Protein AF-A0A248KI77-F1 (afdb_monomer)

pLDDT: mean 88.89, std 9.59, range [45.53, 98.0]

Sequence (169 aa):
MNTADRSLSGLDIALRRRFHFIEMQPDCSLLADIEIEDNGTCVNIGDLLNIINQRIEVLLDRDHCIGHAILLPLKDDPSVSLLAHIFSSQIIPLLQEYFFEDWERISLVLNDDNRRDARWRFIRQPGEETSLTALFGAQRAATLQDRRWVLNPQAFHHLESYLYISGAV

Secondary structure (DSSP, 8-state):
--SS-GGGHHHHHHHHTTS--------GGGGTT-EEEETTEEEEHHHHHHHHHHHHHHHS-GGGPPPGGGTGGGGT---HHHHHHHIIIIIHHHHHHHTTT-HHHHHHHTT-TT-S-GGG-SEE---GGG-HHHHH-HHHHTT------EE-HHHHT-THHHHHHHT--

Solvent-accessible surface area (backbone atoms only — not comparable to full-atom values): 10011 Å² total; per-residue (Å²): 130,73,71,62,57,65,90,50,58,78,63,44,62,66,46,63,76,77,52,88,85,80,86,82,74,64,55,40,71,85,32,57,88,35,61,35,74,57,97,93,45,73,40,50,49,14,57,38,52,46,46,37,29,55,40,38,33,73,77,72,35,74,57,67,44,71,54,46,75,77,56,50,65,37,76,82,47,57,41,58,68,53,53,27,47,44,40,67,72,45,52,50,55,49,47,34,62,77,48,71,64,40,58,69,62,49,29,59,44,48,39,36,79,82,45,86,62,71,81,42,23,52,62,41,63,75,54,79,94,68,34,51,41,81,76,61,35,64,82,52,26,76,78,56,81,88,82,60,75,40,78,35,77,67,16,46,70,36,70,67,38,54,37,51,43,56,60,83,121

InterPro domains:
  IPR052934 Methylated DNA Recognition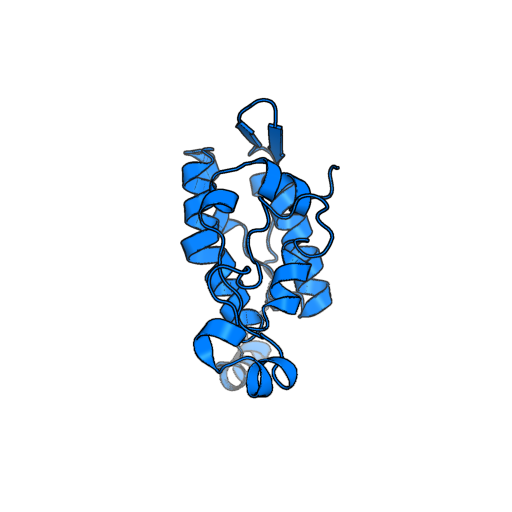 and Restriction Enzymes [PTHR37291] (1-139)
  IPR060524 McrB, alpha-helical lid domain [PF28529] (45-106)

Organism: NCBI:txid2774055

Radius of gyration: 19.03 Å; Cα contacts (8 Å, |Δi|>4): 193; chains: 1; bounding box: 41×46×55 Å

Foldseek 3Di:
DLLVDPPCVVVVVVVVVPDDDDDDAADLVLQQPQWADDPRDIDRRSLLLVLLQVLCCVVPRRSLRDHCVLVVVCVVPVYLVSQLVSCVPPVVVSVCVRVVNPVVSVCSSLVQVVDPDVLQRQKDFDPPVPQPCVVPNDVVSVVDDRPDMDGDSVNSSDPVSSVVSSVVD

Structure (mmCIF, N/CA/C/O backbone):
data_AF-A0A248KI77-F1
#
_entry.id   AF-A0A248KI77-F1
#
loop_
_atom_site.group_PDB
_atom_site.id
_atom_site.type_symbol
_atom_site.label_atom_id
_atom_site.label_alt_id
_atom_site.label_comp_id
_atom_site.label_asym_id
_atom_site.label_entity_id
_atom_site.label_seq_id
_atom_site.pdbx_PDB_ins_code
_atom_site.Cartn_x
_atom_site.Cartn_y
_atom_site.Cartn_z
_atom_site.occupancy
_atom_site.B_iso_or_equiv
_atom_site.auth_seq_id
_atom_site.auth_comp_id
_atom_site.auth_asym_id
_atom_site.auth_atom_id
_atom_site.pdbx_PDB_model_num
ATOM 1 N N . MET A 1 1 ? -0.286 -11.745 18.918 1.00 79.19 1 MET A N 1
ATOM 2 C CA . MET A 1 1 ? 0.953 -12.175 18.233 1.00 79.19 1 MET A CA 1
ATOM 3 C C . MET A 1 1 ? 0.951 -11.510 16.873 1.00 79.19 1 MET A C 1
ATOM 5 O O . MET A 1 1 ? -0.131 -11.401 16.315 1.00 79.19 1 MET A O 1
ATOM 9 N N . ASN A 1 2 ? 2.093 -11.023 16.386 1.00 83.56 2 ASN A N 1
ATOM 10 C CA . ASN A 1 2 ? 2.178 -10.541 15.008 1.00 83.56 2 ASN A CA 1
ATOM 11 C C . ASN A 1 2 ? 2.146 -11.765 14.079 1.00 83.56 2 ASN A C 1
ATOM 13 O O . ASN A 1 2 ? 3.006 -12.630 14.221 1.00 83.56 2 ASN A O 1
ATOM 17 N N . THR A 1 3 ? 1.130 -11.883 13.222 1.00 81.31 3 THR A N 1
ATOM 18 C CA . THR A 1 3 ? 0.940 -13.057 12.354 1.00 81.31 3 THR A CA 1
ATOM 19 C C . THR A 1 3 ? 1.727 -12.972 11.046 1.00 81.31 3 THR A C 1
ATOM 21 O O . THR A 1 3 ? 2.077 -14.018 10.501 1.00 81.31 3 THR A O 1
ATOM 24 N N . ALA A 1 4 ? 2.109 -11.768 10.601 1.00 81.94 4 ALA A N 1
ATOM 25 C CA . ALA A 1 4 ? 3.029 -11.581 9.475 1.00 81.94 4 ALA A CA 1
ATOM 26 C C . ALA A 1 4 ? 4.451 -12.079 9.802 1.00 81.94 4 ALA A C 1
ATOM 28 O O . ALA A 1 4 ? 5.168 -12.586 8.939 1.00 81.94 4 ALA A O 1
ATOM 29 N N . ASP A 1 5 ? 4.861 -11.986 11.073 1.00 80.94 5 ASP A N 1
ATOM 30 C CA . ASP A 1 5 ? 6.189 -12.409 11.515 1.00 80.94 5 ASP A CA 1
ATOM 31 C C . ASP A 1 5 ? 6.258 -13.927 11.762 1.00 80.94 5 ASP A C 1
ATOM 33 O O . ASP A 1 5 ? 5.901 -14.454 12.821 1.00 80.94 5 ASP A O 1
ATOM 37 N N . ARG A 1 6 ? 6.786 -14.647 10.768 1.00 74.56 6 ARG A N 1
ATOM 38 C CA . ARG A 1 6 ? 7.009 -16.099 10.841 1.00 74.56 6 ARG A CA 1
ATOM 39 C C . ARG A 1 6 ? 8.306 -16.494 11.560 1.00 74.56 6 ARG A C 1
ATOM 41 O O . ARG A 1 6 ? 8.562 -17.686 11.724 1.00 74.56 6 ARG A O 1
ATOM 48 N N . SER A 1 7 ? 9.117 -15.552 12.051 1.00 76.88 7 SER A N 1
ATOM 49 C CA . SER A 1 7 ? 10.345 -15.878 12.800 1.00 76.88 7 SER A CA 1
ATOM 50 C C . SER A 1 7 ? 10.063 -16.626 14.114 1.00 76.88 7 SER A C 1
ATOM 52 O O . SER A 1 7 ? 10.913 -17.361 14.621 1.00 76.88 7 SER A O 1
ATOM 54 N N . LEU A 1 8 ? 8.838 -16.508 14.637 1.00 67.75 8 LEU A N 1
ATOM 55 C CA . LEU A 1 8 ? 8.411 -17.085 15.913 1.00 67.75 8 LEU A CA 1
ATOM 56 C C . LEU A 1 8 ? 7.557 -18.357 15.780 1.00 67.75 8 LEU A C 1
ATOM 58 O O . LEU A 1 8 ? 7.045 -18.852 16.788 1.00 67.75 8 LEU A O 1
ATOM 62 N N . SER A 1 9 ? 7.428 -18.943 14.582 1.00 69.81 9 SER A N 1
ATOM 63 C CA . SER A 1 9 ? 6.547 -20.103 14.344 1.00 69.81 9 SER A CA 1
ATOM 64 C C . SER A 1 9 ? 6.829 -21.308 15.258 1.00 69.81 9 SER A C 1
ATOM 66 O O . SER A 1 9 ? 5.909 -22.040 15.620 1.00 69.81 9 SER A O 1
ATOM 68 N N . GLY A 1 10 ? 8.083 -21.517 15.679 1.00 69.88 10 GLY A N 1
ATOM 69 C CA . GLY A 1 10 ? 8.445 -22.600 16.605 1.00 69.88 10 GLY A CA 1
ATOM 70 C C . GLY A 1 10 ? 7.950 -22.388 18.043 1.00 69.88 10 GLY A C 1
ATOM 71 O O . GLY A 1 10 ? 7.541 -23.342 18.705 1.00 69.88 10 GLY A O 1
ATOM 72 N N . LEU A 1 11 ? 7.942 -21.138 18.517 1.00 71.12 11 LEU A N 1
ATOM 73 C CA . LEU A 1 11 ? 7.426 -20.755 19.838 1.00 71.12 11 LEU A CA 1
ATOM 74 C C . LEU A 1 11 ? 5.888 -20.829 19.873 1.00 71.12 11 LEU A C 1
ATOM 76 O O . LEU A 1 11 ? 5.287 -21.170 20.895 1.00 71.12 11 LEU A O 1
ATOM 80 N N . ASP A 1 12 ? 5.266 -20.595 18.720 1.00 72.44 12 ASP A N 1
ATOM 81 C CA . ASP A 1 12 ? 3.821 -20.548 18.523 1.00 72.44 12 ASP A CA 1
ATOM 82 C C . ASP A 1 12 ? 3.123 -21.886 18.848 1.00 72.44 12 ASP A C 1
ATOM 84 O O . ASP A 1 12 ? 2.092 -21.915 19.516 1.00 72.44 12 ASP A O 1
ATOM 88 N N . ILE A 1 13 ? 3.715 -23.034 18.494 1.00 77.94 13 ILE A N 1
ATOM 89 C CA . ILE A 1 13 ? 3.089 -24.358 18.711 1.00 77.94 13 ILE A CA 1
ATOM 90 C C . ILE A 1 13 ? 2.838 -24.650 20.200 1.00 77.94 13 ILE A C 1
ATOM 92 O O . ILE A 1 13 ? 1.808 -25.227 20.563 1.00 77.94 13 ILE A O 1
ATOM 96 N N . ALA A 1 14 ? 3.768 -24.264 21.077 1.00 79.56 14 ALA A N 1
ATOM 97 C CA . ALA A 1 14 ? 3.626 -24.480 22.515 1.00 79.56 14 ALA A CA 1
ATOM 98 C C . ALA A 1 14 ? 2.566 -23.550 23.129 1.00 79.56 14 ALA A C 1
ATOM 100 O O . ALA A 1 14 ? 1.814 -23.972 24.013 1.00 79.56 14 ALA A O 1
ATOM 101 N N . LEU A 1 15 ? 2.480 -22.308 22.640 1.00 82.69 15 LEU A N 1
ATOM 102 C CA . LEU A 1 15 ? 1.482 -21.330 23.073 1.00 82.69 15 LEU A CA 1
ATOM 103 C C . LEU A 1 15 ? 0.076 -21.687 22.566 1.00 82.69 15 LEU A C 1
ATOM 105 O O . LEU A 1 15 ? -0.880 -21.619 23.337 1.00 82.69 15 LEU A O 1
ATOM 109 N N . ARG A 1 16 ? -0.055 -22.183 21.330 1.00 83.06 16 ARG A N 1
ATOM 110 C CA . ARG A 1 16 ? -1.327 -22.621 20.717 1.00 83.06 16 ARG A CA 1
ATOM 111 C C . ARG A 1 16 ? -2.097 -23.669 21.515 1.00 83.06 16 ARG A C 1
ATOM 113 O O . ARG A 1 16 ? -3.309 -23.768 21.382 1.00 83.06 16 ARG A O 1
ATOM 120 N N . ARG A 1 17 ? -1.419 -24.435 22.373 1.00 87.06 17 ARG A N 1
ATOM 121 C CA . ARG A 1 17 ? -2.052 -25.434 23.254 1.00 87.06 17 ARG A CA 1
ATOM 122 C C . ARG A 1 17 ? -2.498 -24.882 24.612 1.00 87.06 17 ARG A C 1
ATOM 124 O O . ARG A 1 17 ? -3.139 -25.609 25.362 1.00 87.06 17 ARG A O 1
ATOM 131 N N . ARG A 1 18 ? -2.101 -23.656 24.969 1.00 92.06 18 ARG A N 1
ATOM 132 C CA . ARG A 1 18 ? -2.286 -23.070 26.313 1.00 92.06 18 ARG A CA 1
ATOM 133 C C . ARG A 1 18 ? -3.103 -21.785 26.319 1.00 92.06 18 ARG A C 1
ATOM 135 O O . ARG A 1 18 ? -3.622 -21.418 27.367 1.00 92.06 18 ARG A O 1
ATOM 142 N N . PHE A 1 19 ? -3.200 -21.111 25.180 1.00 90.00 19 PHE A N 1
ATOM 143 C CA . PHE A 1 19 ? -3.908 -19.846 25.045 1.00 90.00 19 PHE A CA 1
ATOM 144 C C . PHE A 1 19 ? -5.077 -19.984 24.074 1.00 90.00 19 PHE A C 1
ATOM 146 O O . PHE A 1 19 ? -5.017 -20.748 23.112 1.00 90.00 19 PHE A O 1
ATOM 153 N N . HIS A 1 20 ? -6.130 -19.211 24.325 1.00 88.75 20 HIS A N 1
ATOM 154 C CA . HIS A 1 20 ? -7.169 -18.951 23.339 1.00 88.75 20 HIS A CA 1
ATOM 155 C C . HIS A 1 20 ? -6.701 -17.803 22.449 1.00 88.75 20 HIS A C 1
ATOM 157 O O . HIS A 1 20 ? -6.316 -16.747 22.950 1.00 88.75 20 HIS A O 1
ATOM 163 N N . PHE A 1 21 ? -6.717 -18.017 21.138 1.00 87.06 21 PHE A N 1
ATOM 164 C CA . PHE A 1 21 ? -6.296 -17.019 20.165 1.00 87.06 21 PHE A CA 1
ATOM 165 C C . PHE A 1 21 ? -7.541 -16.327 19.629 1.00 87.06 21 PHE A C 1
ATOM 167 O O . PHE A 1 21 ? -8.404 -16.974 19.041 1.00 87.06 21 PHE A O 1
ATOM 174 N N . ILE A 1 22 ? -7.630 -15.024 19.876 1.00 90.12 22 ILE A N 1
ATOM 175 C CA . ILE A 1 22 ? -8.641 -14.152 19.287 1.00 90.12 22 ILE A CA 1
ATOM 176 C C . ILE A 1 22 ? -7.922 -13.350 18.212 1.00 90.12 22 ILE A C 1
ATOM 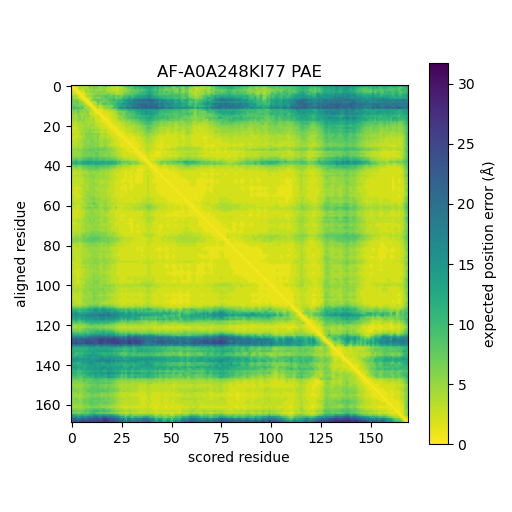178 O O . ILE A 1 22 ? -6.957 -12.639 18.499 1.00 90.12 22 ILE A O 1
ATOM 182 N N . GLU A 1 23 ? -8.348 -13.540 16.973 1.00 87.88 23 GLU A N 1
ATOM 183 C CA . GLU A 1 23 ? -7.802 -12.839 15.821 1.00 87.88 23 GLU A CA 1
ATOM 184 C C . GLU A 1 23 ? -8.279 -11.383 15.827 1.00 87.88 23 GLU A C 1
ATOM 186 O O . GLU A 1 23 ? -9.461 -11.113 16.035 1.00 87.88 23 GLU A O 1
ATOM 191 N N . MET A 1 24 ? -7.351 -10.451 15.608 1.00 90.69 24 MET A N 1
ATOM 192 C CA . MET A 1 24 ? -7.631 -9.017 15.545 1.00 90.69 24 MET A CA 1
ATOM 193 C C . MET A 1 24 ? -7.315 -8.524 14.136 1.00 90.69 24 MET A C 1
ATOM 195 O O . MET A 1 24 ? -6.183 -8.143 13.846 1.00 90.69 24 MET A O 1
ATOM 199 N N . GLN A 1 25 ? -8.316 -8.582 13.261 1.00 90.62 25 GLN A N 1
ATOM 200 C CA . GLN A 1 25 ? -8.208 -8.110 11.883 1.00 90.62 25 GLN A CA 1
ATOM 201 C C . GLN A 1 25 ? -8.176 -6.571 11.814 1.00 90.62 25 GLN A C 1
ATOM 203 O O . GLN A 1 25 ? -8.719 -5.907 12.708 1.00 90.62 25 GLN A O 1
ATOM 208 N N . PRO A 1 26 ? -7.571 -5.977 10.769 1.00 93.38 26 PRO A N 1
ATOM 209 C CA . PRO A 1 26 ? -7.644 -4.541 10.548 1.00 93.38 26 PRO A CA 1
ATOM 210 C C . PRO A 1 26 ? -9.088 -4.063 10.401 1.00 93.38 26 PRO A C 1
ATOM 212 O O . PRO A 1 26 ? -9.787 -4.388 9.447 1.00 93.38 26 PRO A O 1
ATOM 215 N N . ASP A 1 27 ? -9.524 -3.248 11.352 1.00 95.19 27 ASP A N 1
ATOM 216 C CA . ASP A 1 27 ? -10.829 -2.595 11.303 1.00 95.19 27 ASP A CA 1
ATOM 217 C C . ASP A 1 27 ? -10.771 -1.263 10.533 1.00 95.19 27 ASP A C 1
ATOM 219 O O . ASP A 1 27 ? -10.349 -0.239 11.073 1.00 95.19 27 ASP A O 1
ATOM 223 N N . CYS A 1 28 ? -11.178 -1.280 9.261 1.00 94.12 28 CYS A N 1
ATOM 224 C CA . CYS A 1 28 ? -11.231 -0.075 8.424 1.00 94.12 28 CYS A CA 1
ATOM 225 C C . CYS A 1 28 ? -12.387 0.867 8.807 1.00 94.12 28 CYS A C 1
ATOM 227 O O . CYS A 1 28 ? -12.344 2.045 8.455 1.00 94.12 28 CYS A O 1
ATOM 229 N N . SER A 1 29 ? -13.397 0.393 9.554 1.00 94.44 29 SER A N 1
ATOM 230 C CA . SER A 1 29 ? -14.545 1.223 9.952 1.00 94.44 29 SER A CA 1
ATOM 231 C C . SER A 1 29 ? -14.151 2.350 10.910 1.00 94.44 29 SER A C 1
ATOM 233 O O . SER A 1 29 ? -14.766 3.412 10.906 1.00 94.44 29 SER A O 1
ATOM 235 N N . LEU A 1 30 ? -13.052 2.175 11.651 1.00 95.44 30 LEU A N 1
ATOM 236 C CA . LEU A 1 30 ? -12.470 3.203 12.520 1.00 95.44 30 LEU A CA 1
ATOM 237 C C . LEU A 1 30 ? -11.924 4.421 11.757 1.00 95.44 30 LEU A C 1
ATOM 239 O O . LEU A 1 30 ? -11.641 5.447 12.377 1.00 95.44 30 LEU A O 1
ATOM 243 N N . LEU A 1 31 ? -11.760 4.301 10.436 1.00 95.75 31 LEU A N 1
ATOM 244 C CA . LEU A 1 31 ? -11.271 5.347 9.538 1.00 95.75 31 LEU A CA 1
ATOM 245 C C . LEU A 1 31 ? -12.376 5.878 8.606 1.00 95.75 31 LEU A C 1
ATOM 247 O O . LEU A 1 31 ? -12.093 6.740 7.779 1.00 95.75 31 LEU A O 1
ATOM 251 N N . ALA A 1 32 ? -13.612 5.374 8.717 1.00 92.94 32 ALA A N 1
ATOM 252 C CA . ALA A 1 32 ? -14.703 5.696 7.793 1.00 92.94 32 ALA A CA 1
ATOM 253 C C . ALA A 1 32 ? -15.098 7.181 7.814 1.00 92.94 32 ALA A C 1
ATOM 255 O O . ALA A 1 32 ? -15.501 7.713 6.786 1.00 92.94 32 ALA A O 1
ATOM 256 N N . ASP A 1 33 ? -14.932 7.853 8.956 1.00 94.31 33 ASP A N 1
ATOM 257 C CA . ASP A 1 33 ? -15.244 9.280 9.118 1.00 94.31 33 ASP A CA 1
ATOM 258 C C . ASP A 1 33 ? -14.075 10.205 8.719 1.00 94.31 33 ASP A C 1
ATOM 260 O O . ASP A 1 33 ? -14.156 11.419 8.907 1.00 94.31 33 ASP A O 1
ATOM 264 N N . ILE A 1 34 ? -12.955 9.652 8.233 1.00 95.62 34 ILE A N 1
ATOM 265 C CA . ILE A 1 34 ? -11.774 10.431 7.847 1.00 95.62 34 ILE A CA 1
ATOM 266 C C . ILE A 1 34 ? -11.790 10.634 6.336 1.00 95.62 34 ILE A C 1
ATOM 268 O O . ILE A 1 34 ? -11.540 9.712 5.554 1.00 95.62 34 ILE A O 1
ATOM 272 N N . GLU A 1 35 ? -12.021 11.880 5.946 1.00 95.31 35 GLU A N 1
ATOM 273 C CA . GLU A 1 35 ? -11.971 12.339 4.567 1.00 95.31 35 GLU A CA 1
ATOM 274 C C . GLU A 1 35 ? -10.915 13.431 4.433 1.00 95.31 35 GLU A C 1
ATOM 276 O O . GLU A 1 35 ? -10.808 14.324 5.275 1.00 95.31 35 GLU A O 1
ATOM 281 N N . ILE A 1 36 ? -10.121 13.346 3.370 1.00 95.00 36 ILE A N 1
ATOM 282 C CA . ILE A 1 36 ? -9.171 14.393 3.004 1.00 95.00 36 ILE A CA 1
ATOM 283 C C . ILE A 1 36 ? -9.678 15.021 1.717 1.00 95.00 36 ILE A C 1
ATOM 285 O O . ILE A 1 36 ? -9.889 14.313 0.731 1.00 95.00 36 ILE A O 1
ATOM 289 N N . GLU A 1 37 ? -9.860 16.338 1.735 1.00 93.25 37 GLU A N 1
ATOM 290 C CA . GLU A 1 37 ? -10.300 17.120 0.584 1.00 93.25 37 GLU A CA 1
ATOM 291 C C . GLU A 1 37 ? -9.192 18.082 0.145 1.00 93.25 37 GLU A C 1
ATOM 293 O O . GLU A 1 37 ? -8.624 18.814 0.956 1.00 93.25 37 GLU A O 1
ATOM 298 N N . ASP A 1 38 ? -8.888 18.085 -1.150 1.00 90.31 38 ASP A N 1
ATOM 299 C CA . ASP A 1 38 ? -7.984 19.050 -1.768 1.00 90.31 38 ASP A CA 1
ATOM 300 C C . ASP A 1 38 ? -8.388 19.301 -3.224 1.00 90.31 38 ASP A C 1
ATOM 302 O O . ASP A 1 38 ? -8.665 18.367 -3.978 1.00 90.31 38 ASP A O 1
ATOM 306 N N . ASN A 1 39 ?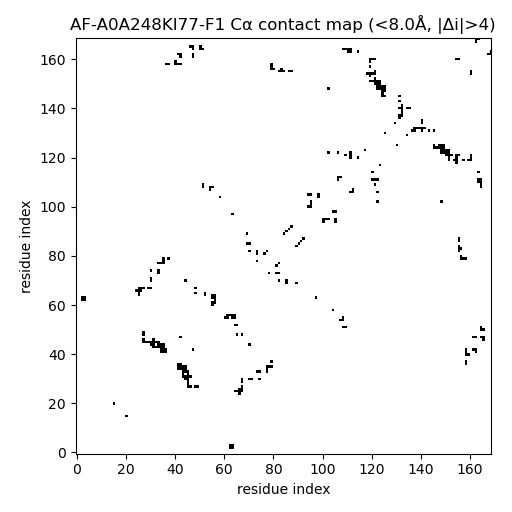 -8.416 20.573 -3.632 1.00 83.81 39 ASN A N 1
ATOM 307 C CA . ASN A 1 39 ? -8.691 21.001 -5.010 1.00 83.81 39 ASN A CA 1
ATOM 308 C C . ASN A 1 39 ? -9.937 20.348 -5.661 1.00 83.81 39 ASN A C 1
ATOM 310 O O . ASN A 1 39 ? -9.935 20.041 -6.853 1.00 83.81 39 ASN A O 1
ATOM 314 N N . GLY A 1 40 ? -11.011 20.136 -4.889 1.00 84.12 40 GLY A N 1
ATOM 315 C CA . GLY A 1 40 ? -12.263 19.522 -5.363 1.00 84.12 40 GLY A CA 1
ATOM 316 C C . GLY A 1 40 ? -12.215 17.997 -5.511 1.00 84.12 40 GLY A C 1
ATOM 317 O O . GLY A 1 40 ? -13.161 17.401 -6.023 1.00 84.12 40 GLY A O 1
ATOM 318 N N . THR A 1 41 ? -11.128 17.367 -5.066 1.00 88.62 41 THR A N 1
ATOM 319 C CA . THR A 1 41 ? -10.997 15.916 -4.917 1.00 88.62 41 THR A CA 1
ATOM 320 C C . THR A 1 41 ? -11.202 15.563 -3.449 1.00 88.62 41 THR A C 1
ATOM 322 O O . THR A 1 41 ? -10.646 16.233 -2.584 1.00 88.62 41 THR A O 1
ATOM 325 N N . CYS A 1 42 ? -11.962 14.508 -3.163 1.00 92.31 42 CYS A N 1
ATOM 326 C CA . CYS A 1 42 ? -12.136 13.975 -1.813 1.00 92.31 42 CYS A CA 1
ATOM 327 C C . CYS A 1 42 ? -11.775 12.486 -1.800 1.00 92.31 42 CYS A C 1
ATOM 329 O O . CYS A 1 42 ? -12.140 11.751 -2.721 1.00 92.31 42 CYS A O 1
ATOM 331 N N . VAL A 1 43 ? -11.041 12.045 -0.777 1.00 94.62 43 VAL A N 1
ATOM 332 C CA . VAL A 1 43 ? -10.667 10.639 -0.581 1.00 94.62 43 VAL A CA 1
ATOM 333 C C . VAL A 1 43 ? -11.051 10.199 0.825 1.00 94.62 43 VAL A C 1
ATOM 335 O O . VAL A 1 43 ? -10.577 10.766 1.810 1.00 94.62 43 VAL A O 1
ATOM 338 N N . ASN A 1 44 ? -11.862 9.142 0.902 1.00 95.75 44 ASN A N 1
ATOM 339 C CA . ASN A 1 44 ? -12.172 8.453 2.148 1.00 95.75 44 ASN A CA 1
ATOM 340 C C . ASN A 1 44 ? -11.035 7.486 2.522 1.00 95.75 44 ASN A C 1
ATOM 342 O O . ASN A 1 44 ? -10.648 6.617 1.733 1.00 95.75 44 ASN A O 1
ATOM 346 N N . ILE A 1 45 ? -10.485 7.639 3.727 1.00 96.31 45 ILE A N 1
ATOM 347 C CA . ILE A 1 45 ? -9.310 6.880 4.173 1.00 96.31 45 ILE A CA 1
ATOM 348 C C . ILE A 1 45 ? -9.662 5.433 4.545 1.00 96.31 45 ILE A C 1
ATOM 350 O O . ILE A 1 45 ? -8.850 4.530 4.317 1.00 96.31 45 ILE A O 1
ATOM 354 N N . GLY A 1 46 ? -10.866 5.188 5.067 1.00 96.00 46 GLY A N 1
ATOM 355 C CA . GLY A 1 46 ? -11.361 3.837 5.337 1.00 96.00 46 GLY A CA 1
ATOM 356 C C . GLY A 1 46 ? -11.484 3.006 4.062 1.00 96.00 46 GLY A C 1
ATOM 357 O O . GLY A 1 46 ? -10.961 1.889 4.003 1.00 96.00 46 GLY A O 1
ATOM 358 N N . ASP A 1 47 ? -12.087 3.575 3.018 1.00 95.56 47 ASP A N 1
ATOM 359 C CA . ASP A 1 47 ? -12.216 2.920 1.711 1.00 95.56 47 ASP A CA 1
ATOM 360 C C . ASP A 1 47 ? -10.855 2.685 1.049 1.00 95.56 47 ASP A C 1
ATOM 362 O O . ASP A 1 47 ? -10.597 1.606 0.507 1.00 95.56 47 ASP A O 1
ATOM 366 N N . LEU A 1 48 ? -9.957 3.671 1.137 1.00 96.25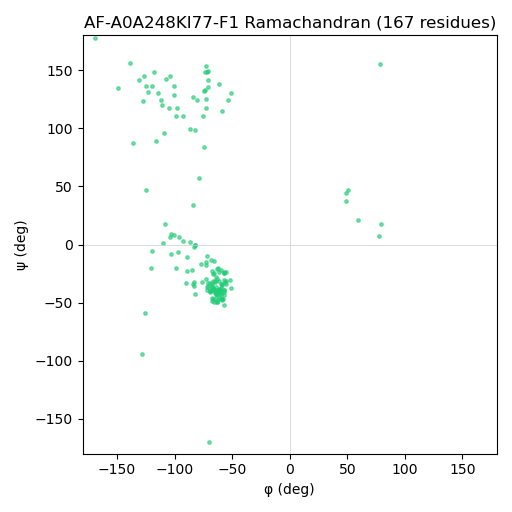 48 LEU A N 1
ATOM 367 C CA . LEU A 1 48 ? -8.591 3.565 0.630 1.00 96.25 48 LEU A CA 1
ATOM 368 C C . LEU A 1 48 ? -7.849 2.374 1.255 1.00 96.25 48 LEU A C 1
ATOM 370 O O . LEU A 1 48 ? -7.306 1.539 0.527 1.00 96.25 48 LEU A O 1
ATOM 374 N N . LEU A 1 49 ? -7.841 2.275 2.590 1.00 96.81 49 LEU A N 1
ATOM 375 C CA . LEU A 1 49 ? -7.178 1.175 3.295 1.00 96.81 49 LEU A CA 1
ATOM 376 C C . LEU A 1 49 ? -7.829 -0.173 2.969 1.00 96.81 49 LEU A C 1
ATOM 378 O O . LEU A 1 49 ? -7.122 -1.155 2.747 1.00 96.81 49 LEU A O 1
ATOM 382 N N . ASN A 1 50 ? -9.160 -0.218 2.906 1.00 96.31 50 ASN A N 1
ATOM 383 C CA . ASN A 1 50 ? -9.904 -1.432 2.591 1.00 96.31 50 ASN A CA 1
ATOM 384 C C . ASN A 1 50 ? -9.516 -1.991 1.213 1.00 96.31 50 ASN A C 1
ATOM 386 O O . ASN A 1 50 ? -9.204 -3.175 1.093 1.00 96.31 50 ASN A O 1
ATOM 390 N N . ILE A 1 51 ? -9.455 -1.144 0.181 1.00 96.56 51 ILE A N 1
ATOM 391 C CA . ILE A 1 51 ? -9.058 -1.572 -1.168 1.00 96.56 51 ILE A CA 1
ATOM 392 C C . ILE A 1 51 ? -7.593 -2.024 -1.216 1.00 96.56 51 ILE A C 1
ATOM 394 O O . ILE A 1 51 ? -7.286 -3.037 -1.851 1.00 96.56 51 ILE A O 1
ATOM 398 N N . ILE A 1 52 ? -6.687 -1.320 -0.528 1.00 97.00 52 ILE A N 1
ATOM 399 C CA . ILE A 1 52 ? -5.282 -1.740 -0.416 1.00 97.00 52 ILE A CA 1
ATOM 400 C C . ILE A 1 52 ? -5.193 -3.129 0.229 1.00 97.00 52 ILE A C 1
ATOM 402 O O . ILE A 1 52 ? -4.542 -4.017 -0.322 1.00 97.00 52 ILE A O 1
ATOM 406 N N . ASN A 1 53 ? -5.896 -3.347 1.343 1.00 97.31 53 ASN A N 1
ATOM 407 C CA . ASN A 1 53 ? -5.891 -4.622 2.058 1.00 97.31 53 ASN A CA 1
ATOM 408 C C . ASN A 1 53 ? -6.498 -5.763 1.237 1.00 97.31 53 ASN A C 1
ATOM 410 O O . ASN A 1 53 ? -5.924 -6.846 1.215 1.00 97.31 53 ASN A O 1
ATOM 414 N N . GLN A 1 54 ? -7.576 -5.524 0.485 1.00 96.75 54 GLN A N 1
ATOM 415 C CA . GLN A 1 54 ? -8.130 -6.530 -0.431 1.00 96.75 54 GLN A CA 1
ATOM 416 C C . GLN A 1 54 ? -7.111 -6.965 -1.491 1.00 96.75 54 GLN A C 1
ATOM 418 O O . GLN A 1 54 ? -6.996 -8.151 -1.799 1.00 96.75 54 GLN A O 1
ATOM 423 N N . ARG A 1 55 ? -6.335 -6.025 -2.047 1.00 96.88 55 ARG A N 1
ATOM 424 C CA . ARG A 1 55 ? -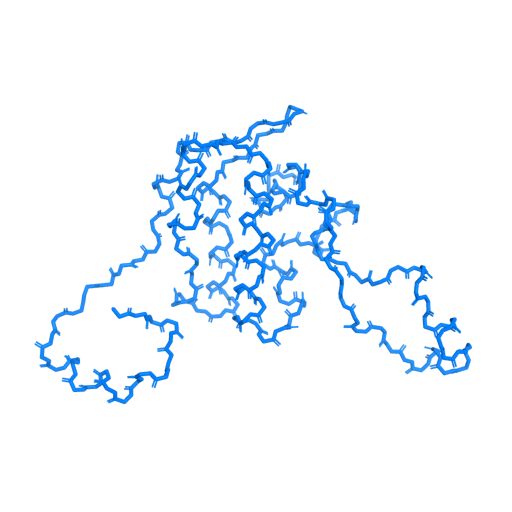5.289 -6.352 -3.030 1.00 96.88 55 ARG A CA 1
ATOM 425 C C . ARG A 1 55 ? -4.121 -7.101 -2.397 1.00 96.88 55 ARG A C 1
ATOM 427 O O . ARG A 1 55 ? -3.618 -8.043 -3.005 1.00 96.88 55 ARG A O 1
ATOM 434 N N . ILE A 1 56 ? -3.706 -6.716 -1.190 1.00 97.12 56 ILE A N 1
ATOM 435 C CA . ILE A 1 56 ? -2.672 -7.438 -0.438 1.00 97.12 56 ILE A CA 1
ATOM 436 C C . ILE A 1 56 ? -3.130 -8.866 -0.143 1.00 97.12 56 ILE A C 1
ATOM 438 O O . ILE A 1 56 ? -2.375 -9.794 -0.408 1.00 97.12 56 ILE A O 1
ATOM 442 N N . GLU A 1 57 ? -4.366 -9.064 0.320 1.00 96.06 57 GLU A N 1
ATOM 443 C CA . GLU A 1 57 ? -4.897 -10.394 0.633 1.00 96.06 57 GLU A CA 1
ATOM 444 C C . GLU A 1 57 ? -4.926 -11.309 -0.602 1.00 96.06 57 GLU A C 1
ATOM 446 O O . GLU A 1 57 ? -4.596 -12.490 -0.504 1.00 96.06 57 GLU A O 1
ATOM 451 N N . VAL A 1 58 ? -5.260 -10.764 -1.779 1.00 96.69 58 VAL A N 1
ATOM 452 C CA . VAL A 1 58 ? -5.230 -11.506 -3.052 1.00 96.69 58 VAL A CA 1
ATOM 453 C C . VAL A 1 58 ? -3.805 -11.867 -3.483 1.00 96.69 58 VAL A C 1
ATOM 455 O O . VAL A 1 58 ? -3.591 -12.943 -4.045 1.00 96.69 58 VAL A O 1
ATOM 458 N N . LEU A 1 59 ? -2.835 -10.972 -3.274 1.00 95.81 59 LEU A N 1
ATOM 459 C CA . LEU A 1 59 ? -1.460 -11.143 -3.758 1.00 95.81 59 LEU A CA 1
ATOM 460 C C . LEU A 1 59 ? -0.540 -11.878 -2.767 1.00 95.81 59 LEU A C 1
ATOM 462 O O . LEU A 1 59 ? 0.471 -12.436 -3.197 1.00 95.81 59 LEU A O 1
ATOM 466 N N . LEU A 1 60 ? -0.870 -11.868 -1.474 1.00 94.31 60 LEU A N 1
ATOM 467 C CA . LEU A 1 60 ? -0.120 -12.498 -0.385 1.00 94.31 60 LEU A CA 1
ATOM 468 C C . LEU A 1 60 ? -1.041 -13.382 0.462 1.00 94.31 60 LEU A C 1
ATOM 470 O O . LEU A 1 60 ? -1.210 -14.560 0.153 1.00 94.31 60 LEU A O 1
ATOM 474 N N . ASP A 1 61 ? -1.587 -12.831 1.546 1.00 93.44 61 ASP A N 1
ATOM 475 C CA . ASP A 1 61 ? -2.548 -13.459 2.446 1.00 93.44 61 ASP A CA 1
ATOM 476 C C . ASP A 1 61 ? -3.130 -12.401 3.410 1.00 93.44 61 ASP A C 1
ATOM 478 O O . ASP A 1 61 ? -2.743 -11.229 3.396 1.00 93.44 61 ASP A O 1
ATOM 482 N N . ARG A 1 62 ? -4.063 -12.825 4.267 1.00 92.00 62 ARG A N 1
ATOM 483 C CA . ARG A 1 62 ? -4.724 -11.969 5.266 1.00 92.00 62 ARG A CA 1
ATOM 484 C C . ARG A 1 62 ? -3.811 -11.477 6.393 1.00 92.00 62 ARG A C 1
ATOM 486 O O . ARG A 1 62 ? -4.144 -10.500 7.056 1.00 92.00 62 ARG A O 1
ATOM 493 N N . ASP A 1 63 ? -2.711 -12.179 6.667 1.00 91.25 63 ASP A N 1
ATOM 494 C CA . ASP A 1 63 ? -1.834 -11.875 7.803 1.00 91.25 63 ASP A CA 1
ATOM 495 C C . ASP A 1 63 ? -0.949 -10.654 7.516 1.00 91.25 63 ASP A C 1
ATOM 497 O O . ASP A 1 63 ? -0.427 -10.042 8.445 1.00 91.25 63 ASP A O 1
ATOM 501 N N . HIS A 1 64 ? -0.826 -10.273 6.241 1.00 95.50 64 HIS A N 1
ATOM 502 C CA . HIS A 1 64 ? -0.085 -9.099 5.778 1.00 95.50 64 HIS A CA 1
ATOM 503 C C . HIS A 1 64 ? -0.976 -7.866 5.561 1.00 95.50 64 HIS A C 1
ATOM 505 O O . HIS A 1 64 ? -0.507 -6.853 5.048 1.00 95.50 64 HIS A O 1
ATOM 511 N N . CYS A 1 65 ? -2.261 -7.909 5.927 1.00 96.31 65 CYS A N 1
ATOM 512 C CA . CYS A 1 65 ? -3.110 -6.724 5.835 1.00 96.31 65 CYS A CA 1
ATOM 513 C C . CYS A 1 65 ? -2.568 -5.590 6.725 1.00 96.31 65 CYS A C 1
ATOM 515 O O . CYS A 1 65 ? -2.173 -5.789 7.876 1.00 96.31 65 CYS A O 1
ATOM 517 N N . ILE A 1 66 ? -2.588 -4.369 6.198 1.00 96.88 66 ILE A N 1
ATOM 518 C CA . ILE A 1 66 ? -2.119 -3.168 6.882 1.00 96.88 66 ILE A CA 1
ATOM 519 C C . ILE A 1 66 ? -3.128 -2.786 7.969 1.00 96.88 66 ILE A C 1
ATOM 521 O O . ILE A 1 66 ? -4.319 -2.594 7.709 1.00 96.88 66 ILE A O 1
ATOM 525 N N . GLY A 1 67 ? -2.643 -2.652 9.204 1.00 95.88 67 GLY A N 1
ATOM 526 C CA . GLY A 1 67 ? -3.452 -2.240 10.350 1.00 95.88 67 GLY A CA 1
ATOM 527 C C . GLY A 1 67 ? -3.870 -0.765 10.292 1.00 95.88 67 GLY A C 1
ATOM 528 O O . GLY A 1 67 ? -3.066 0.107 9.966 1.00 95.88 67 GLY A O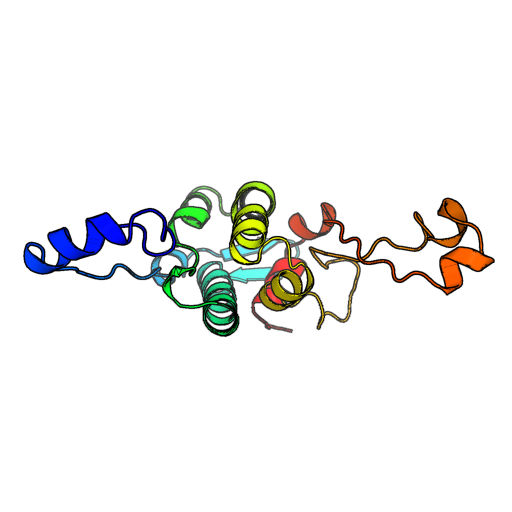 1
ATOM 529 N N . HIS A 1 68 ? -5.103 -0.465 10.714 1.00 95.88 68 HIS A N 1
ATOM 530 C CA . HIS A 1 68 ? -5.661 0.899 10.736 1.00 95.88 68 HIS A CA 1
ATOM 531 C C . HIS A 1 68 ? -4.866 1.891 11.599 1.00 95.88 68 HIS A C 1
ATOM 533 O O . HIS A 1 68 ? -4.944 3.097 11.377 1.00 95.88 68 HIS A O 1
ATOM 539 N N . ALA A 1 69 ? -4.079 1.403 12.564 1.00 96.06 69 ALA A N 1
ATOM 540 C CA . ALA A 1 69 ? -3.292 2.240 13.466 1.00 96.06 69 ALA A CA 1
ATOM 541 C C . ALA A 1 69 ? -2.314 3.176 12.733 1.00 96.06 69 ALA A C 1
ATOM 543 O O . ALA A 1 69 ? -2.079 4.283 13.208 1.00 96.06 69 ALA A O 1
ATOM 544 N N . ILE A 1 70 ? -1.802 2.765 11.565 1.00 96.81 70 ILE A N 1
ATOM 545 C CA . ILE A 1 70 ? -0.908 3.575 10.718 1.00 96.81 70 ILE A CA 1
ATOM 546 C C . ILE A 1 70 ? -1.589 4.869 10.240 1.00 96.81 70 ILE A C 1
ATOM 548 O O . ILE A 1 70 ? -0.929 5.892 10.086 1.00 96.81 70 ILE A O 1
ATOM 552 N N . LEU A 1 71 ? -2.910 4.840 10.039 1.00 97.38 71 LEU A N 1
ATOM 553 C CA . LEU A 1 71 ? -3.687 5.959 9.498 1.00 97.38 71 LEU A CA 1
ATOM 554 C C . LEU A 1 71 ? -4.482 6.721 10.569 1.00 97.38 71 LEU A C 1
ATOM 556 O O . LEU A 1 71 ? -4.998 7.795 10.278 1.00 97.38 71 LEU A O 1
ATOM 560 N N . LEU A 1 72 ? -4.538 6.234 11.816 1.00 96.25 72 LEU A N 1
ATOM 561 C CA . LEU A 1 72 ? -5.206 6.935 12.923 1.00 96.25 72 LEU A CA 1
ATOM 562 C C . LEU A 1 72 ? -4.716 8.375 13.173 1.00 96.25 72 LEU A C 1
ATOM 564 O O . LEU A 1 72 ? -5.564 9.192 13.526 1.00 96.25 72 LEU A O 1
ATOM 568 N N . PRO A 1 73 ? -3.430 8.740 12.975 1.00 97.00 73 PRO A N 1
ATOM 569 C CA . PRO A 1 73 ? -2.995 10.134 13.113 1.00 97.00 73 PRO A CA 1
ATOM 570 C C . PRO A 1 73 ? -3.750 11.124 12.209 1.00 97.00 73 PRO A C 1
ATOM 572 O O . PRO A 1 73 ? -3.871 12.295 12.559 1.00 97.00 73 PRO A O 1
ATOM 575 N N . LEU A 1 74 ? -4.318 10.662 11.086 1.00 96.62 74 LEU A N 1
ATOM 576 C CA . LEU A 1 74 ? -5.134 11.496 10.191 1.00 96.62 74 LEU A CA 1
ATOM 577 C C . LEU A 1 74 ? -6.468 11.923 10.815 1.00 96.62 74 LEU A C 1
ATOM 579 O O . LEU A 1 74 ? -7.123 12.823 10.302 1.00 96.62 74 LEU A O 1
ATOM 583 N N . LYS A 1 75 ? -6.876 11.301 11.925 1.00 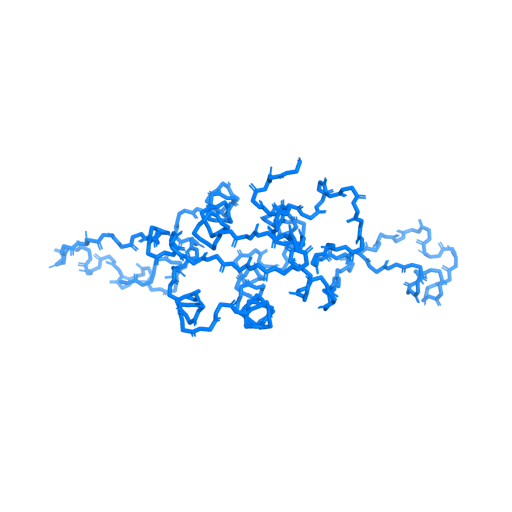94.88 75 LYS A N 1
ATOM 584 C CA . LYS A 1 75 ? -8.045 11.736 12.690 1.00 94.88 75 LYS A CA 1
ATOM 585 C C . LYS A 1 75 ? -7.819 13.097 13.349 1.00 94.88 75 LYS A C 1
ATOM 587 O O . LYS A 1 75 ? -8.764 13.870 13.477 1.00 94.88 75 LYS A O 1
ATOM 592 N N . ASP A 1 76 ? -6.583 13.368 13.762 1.00 95.12 76 ASP A N 1
ATOM 593 C CA . ASP A 1 76 ? -6.197 14.629 14.395 1.00 95.12 76 ASP A CA 1
ATOM 594 C C . ASP A 1 76 ? -5.737 15.667 13.354 1.00 95.12 76 ASP A C 1
ATOM 596 O O . ASP A 1 76 ? -5.981 16.861 13.528 1.00 95.12 76 ASP A O 1
ATOM 600 N N . ASP A 1 77 ? -5.104 15.219 12.263 1.00 95.62 77 ASP A N 1
ATOM 601 C CA . ASP A 1 77 ? -4.638 16.062 11.153 1.00 95.62 77 ASP A CA 1
ATOM 602 C C . ASP A 1 77 ? -4.971 15.425 9.783 1.00 95.62 77 ASP A C 1
ATOM 604 O O . ASP A 1 77 ? -4.147 14.701 9.216 1.00 95.62 77 ASP A O 1
ATOM 608 N N . PRO A 1 78 ? -6.169 15.675 9.219 1.00 94.56 78 PRO A N 1
ATOM 609 C CA . PRO A 1 78 ? -6.588 15.129 7.927 1.00 94.56 78 PRO A CA 1
ATOM 610 C C . PRO A 1 78 ? -5.962 15.904 6.751 1.00 94.56 78 PRO A C 1
ATOM 612 O O . PRO A 1 78 ? -6.660 16.449 5.897 1.00 94.56 78 PRO A O 1
ATOM 615 N N . SER A 1 79 ? -4.630 15.985 6.699 1.00 95.62 79 SER A N 1
ATOM 616 C CA . SER A 1 79 ? -3.898 16.700 5.650 1.00 95.62 79 SER A CA 1
ATOM 617 C C . SER A 1 79 ? -3.256 15.767 4.622 1.00 95.62 79 SER A C 1
ATOM 619 O O . SER A 1 79 ? -2.724 14.700 4.940 1.00 95.62 79 SER A O 1
ATOM 621 N N . VAL A 1 80 ? -3.219 16.214 3.360 1.00 95.94 80 VAL A N 1
ATOM 622 C CA . VAL A 1 80 ? -2.509 15.512 2.272 1.00 95.94 80 VAL A CA 1
ATOM 623 C C . VAL A 1 80 ? -1.023 15.351 2.603 1.00 95.94 80 VAL A C 1
ATOM 625 O O . VAL A 1 80 ? -0.420 14.331 2.285 1.00 95.94 80 VAL A O 1
ATOM 628 N N . SER A 1 81 ? -0.425 16.334 3.281 1.00 96.38 81 SER A N 1
ATOM 629 C CA . SER A 1 81 ? 0.976 16.284 3.710 1.00 96.38 81 SER A CA 1
ATOM 630 C C . SER A 1 81 ? 1.241 15.152 4.703 1.00 96.38 81 SER A C 1
ATOM 632 O O . SER A 1 81 ? 2.242 14.446 4.557 1.00 96.38 81 SER A O 1
ATOM 634 N N . LEU A 1 82 ? 0.355 14.946 5.685 1.00 97.25 82 LEU A N 1
ATOM 635 C CA . LEU A 1 82 ? 0.490 13.835 6.624 1.00 97.25 82 LEU A CA 1
ATOM 636 C C . LEU A 1 82 ? 0.249 12.491 5.928 1.00 97.25 82 LEU A C 1
ATOM 638 O O . LEU A 1 82 ? 1.027 11.557 6.128 1.00 97.25 82 LEU A O 1
ATOM 642 N N . LEU A 1 83 ? -0.748 12.405 5.041 1.00 97.19 83 LEU A N 1
ATOM 643 C CA . LEU A 1 83 ? -0.986 11.205 4.233 1.00 97.19 83 LEU A CA 1
ATOM 644 C C . LEU A 1 83 ? 0.245 10.844 3.382 1.00 97.19 83 LEU A C 1
ATOM 646 O O . LEU A 1 83 ? 0.696 9.698 3.399 1.00 97.19 83 LEU A O 1
ATOM 650 N N . ALA A 1 84 ? 0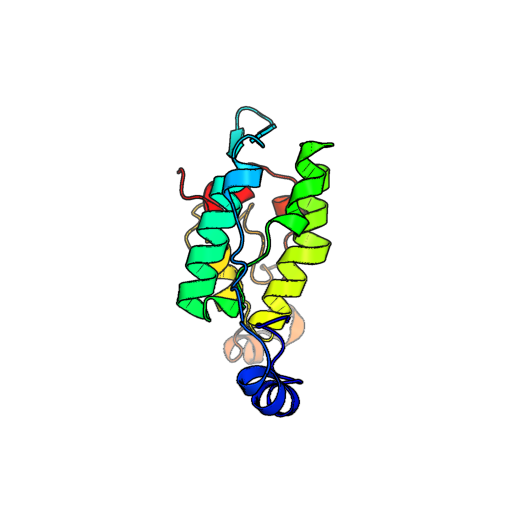.840 11.831 2.707 1.00 97.25 84 ALA A N 1
ATOM 651 C CA . ALA A 1 84 ? 2.067 11.686 1.924 1.00 97.25 84 ALA A CA 1
ATOM 652 C C . ALA A 1 84 ? 3.232 11.156 2.769 1.00 97.25 84 ALA A C 1
ATOM 654 O O . ALA A 1 84 ? 3.981 10.268 2.345 1.00 97.25 84 ALA A O 1
ATOM 655 N N . HIS A 1 85 ? 3.378 11.687 3.985 1.00 97.81 85 HIS A N 1
ATOM 656 C CA . HIS A 1 85 ? 4.397 11.247 4.923 1.00 97.81 85 HIS A CA 1
ATOM 657 C C . HIS A 1 85 ? 4.176 9.793 5.359 1.00 97.81 85 HIS A C 1
ATOM 659 O O . HIS A 1 85 ? 5.113 8.998 5.299 1.00 97.81 85 HIS A O 1
ATOM 665 N N . ILE A 1 86 ? 2.949 9.417 5.734 1.00 98.00 86 ILE A N 1
ATOM 666 C CA . ILE A 1 86 ? 2.605 8.041 6.126 1.00 98.00 86 ILE A CA 1
ATOM 667 C C . ILE A 1 86 ? 2.877 7.070 4.971 1.00 98.00 86 ILE A C 1
ATOM 669 O O . ILE A 1 86 ? 3.516 6.033 5.163 1.00 98.00 86 ILE A O 1
ATOM 673 N N . PHE A 1 87 ? 2.460 7.417 3.752 1.00 97.62 87 PHE A N 1
ATOM 674 C CA . PHE A 1 87 ? 2.679 6.559 2.594 1.00 97.62 87 PHE A CA 1
ATOM 675 C C . PHE A 1 87 ? 4.166 6.355 2.296 1.00 97.62 87 PHE A C 1
ATOM 677 O O . PHE A 1 87 ? 4.616 5.220 2.157 1.00 97.62 87 PHE A O 1
ATOM 684 N N . SER A 1 88 ? 4.939 7.438 2.231 1.00 96.88 88 SER A N 1
ATOM 685 C CA . SER A 1 88 ? 6.362 7.377 1.874 1.00 96.88 88 SER A CA 1
ATOM 686 C C . SER A 1 88 ? 7.250 6.755 2.957 1.00 96.88 88 SER A C 1
ATOM 688 O O . SER A 1 88 ? 8.233 6.099 2.618 1.00 96.88 88 SER A O 1
ATOM 690 N N . SER A 1 89 ? 6.922 6.938 4.240 1.00 96.88 89 SER A N 1
ATOM 691 C CA . SER A 1 89 ? 7.759 6.477 5.359 1.00 96.88 89 SER A CA 1
ATOM 692 C C . SER A 1 89 ? 7.322 5.152 5.982 1.00 96.88 89 SER A C 1
ATOM 694 O O . SER A 1 89 ? 8.141 4.509 6.636 1.00 96.88 89 SER A O 1
ATOM 696 N N . GLN A 1 90 ? 6.064 4.734 5.793 1.00 97.69 90 GLN A N 1
ATOM 697 C CA . GLN A 1 90 ? 5.518 3.527 6.425 1.00 97.69 90 GLN A CA 1
ATOM 698 C C . GLN A 1 90 ? 4.926 2.555 5.404 1.00 97.69 90 GLN A C 1
ATOM 700 O O . GLN A 1 90 ? 5.411 1.433 5.301 1.00 97.69 90 GLN A O 1
ATOM 705 N N . ILE A 1 91 ? 3.924 2.965 4.616 1.00 97.31 91 ILE A N 1
ATOM 706 C CA . ILE A 1 91 ? 3.195 2.028 3.736 1.00 97.31 91 ILE A CA 1
ATOM 707 C C . ILE A 1 91 ? 4.088 1.503 2.608 1.00 97.31 91 ILE A C 1
ATOM 709 O O . ILE A 1 91 ? 4.146 0.297 2.394 1.00 97.31 91 ILE A O 1
ATOM 713 N N . ILE A 1 92 ? 4.806 2.374 1.895 1.00 97.19 92 ILE A N 1
ATOM 714 C CA . ILE A 1 92 ? 5.680 1.948 0.794 1.00 97.19 92 ILE A CA 1
ATOM 715 C C . ILE A 1 92 ? 6.821 1.047 1.294 1.00 97.19 92 ILE A C 1
ATOM 717 O O . ILE A 1 92 ? 6.972 -0.036 0.729 1.00 97.19 92 ILE A O 1
ATOM 721 N N . PRO A 1 93 ? 7.582 1.406 2.349 1.00 97.06 93 PRO A N 1
ATOM 722 C CA . PRO A 1 93 ? 8.578 0.499 2.922 1.00 97.06 93 PRO A CA 1
ATOM 723 C C . PRO A 1 93 ? 7.999 -0.846 3.376 1.00 97.06 93 PRO A C 1
ATOM 725 O O . PRO A 1 93 ? 8.606 -1.886 3.135 1.00 97.06 93 PRO A O 1
ATOM 728 N N . LEU A 1 94 ? 6.800 -0.854 3.967 1.00 96.69 94 LEU A N 1
ATOM 729 C CA . LEU A 1 94 ? 6.135 -2.090 4.378 1.00 96.69 94 LEU A CA 1
ATOM 730 C C . LEU A 1 94 ? 5.794 -2.981 3.175 1.00 96.69 94 LEU A C 1
ATOM 732 O O . LEU A 1 94 ? 6.040 -4.183 3.199 1.00 96.69 94 LEU A O 1
ATOM 736 N N . LEU A 1 95 ? 5.281 -2.391 2.092 1.00 97.44 95 LEU A N 1
ATOM 737 C CA . LEU A 1 95 ? 5.016 -3.119 0.851 1.00 97.44 95 LEU A CA 1
ATOM 738 C C . LEU A 1 95 ? 6.313 -3.647 0.215 1.00 97.44 95 LEU A C 1
ATOM 740 O O . LEU A 1 95 ? 6.316 -4.754 -0.317 1.00 97.44 95 LEU A O 1
ATOM 744 N N . GLN A 1 96 ? 7.422 -2.904 0.294 1.00 96.12 96 GLN A N 1
ATOM 745 C CA . GLN A 1 96 ? 8.735 -3.393 -0.151 1.00 96.12 96 GLN A CA 1
ATOM 746 C C . GLN A 1 96 ? 9.165 -4.636 0.625 1.00 96.12 96 GLN A C 1
ATOM 748 O O . GLN A 1 96 ? 9.642 -5.590 0.014 1.00 96.12 96 GLN A O 1
ATOM 753 N N . GLU A 1 97 ? 8.966 -4.648 1.942 1.00 95.38 97 GLU A N 1
ATOM 754 C CA . GLU A 1 97 ? 9.267 -5.805 2.783 1.00 95.38 97 GLU A CA 1
ATOM 755 C C . GLU A 1 97 ? 8.361 -6.996 2.441 1.00 95.38 97 GLU A C 1
ATOM 757 O O . GLU A 1 97 ? 8.854 -8.090 2.169 1.00 95.38 97 GLU A O 1
ATOM 762 N N . TYR A 1 98 ? 7.046 -6.774 2.369 1.00 95.25 98 TYR A N 1
ATOM 763 C CA . TYR A 1 98 ? 6.054 -7.817 2.087 1.00 95.25 98 TYR A CA 1
ATOM 764 C C . TYR A 1 98 ? 6.244 -8.481 0.723 1.00 95.25 98 TYR A C 1
ATOM 766 O O . TYR A 1 98 ? 6.066 -9.692 0.583 1.00 95.25 98 TYR A O 1
ATOM 774 N N . PHE A 1 99 ? 6.614 -7.696 -0.286 1.00 95.75 99 PHE A N 1
ATOM 775 C CA . PHE A 1 99 ? 6.783 -8.172 -1.654 1.00 95.75 99 PHE A CA 1
ATOM 776 C C . PHE A 1 99 ? 8.244 -8.423 -2.040 1.00 95.75 99 PHE A C 1
ATOM 778 O O . PHE A 1 99 ? 8.504 -8.704 -3.206 1.00 95.75 99 PHE A O 1
ATOM 785 N N . PHE A 1 100 ? 9.193 -8.361 -1.099 1.00 94.81 100 PHE A N 1
ATOM 786 C CA . PHE A 1 100 ? 10.629 -8.547 -1.360 1.00 94.81 100 PHE A CA 1
ATOM 787 C C . PHE A 1 100 ? 11.149 -7.672 -2.516 1.00 94.81 100 PHE A C 1
ATOM 789 O O . PHE A 1 100 ? 11.822 -8.155 -3.425 1.00 94.81 100 PHE A O 1
ATOM 796 N N . GLU A 1 101 ? 10.789 -6.388 -2.495 1.00 92.62 101 GLU A N 1
ATOM 797 C CA . GLU A 1 101 ? 11.089 -5.407 -3.548 1.00 92.62 101 GLU A CA 1
ATOM 798 C C . GLU A 1 101 ? 10.526 -5.765 -4.945 1.00 92.62 101 GLU A C 1
ATOM 800 O O . GLU A 1 101 ? 10.988 -5.239 -5.958 1.00 92.62 101 GLU A O 1
ATOM 805 N N . ASP A 1 102 ? 9.501 -6.623 -5.036 1.00 95.25 102 ASP A N 1
ATOM 806 C CA . ASP A 1 102 ? 8.754 -6.863 -6.278 1.00 95.25 102 ASP A CA 1
ATOM 807 C C . ASP A 1 102 ? 7.829 -5.675 -6.589 1.00 95.25 102 ASP A C 1
ATOM 809 O O . ASP A 1 102 ? 6.640 -5.641 -6.264 1.00 95.25 102 ASP A O 1
ATOM 813 N N . TRP A 1 103 ? 8.414 -4.666 -7.229 1.00 94.12 103 TRP A N 1
ATOM 814 C CA . TRP A 1 103 ? 7.754 -3.416 -7.595 1.00 94.12 103 TRP A CA 1
ATOM 815 C C . TRP A 1 103 ? 6.572 -3.578 -8.555 1.00 94.12 103 TRP A C 1
ATOM 817 O O . TRP A 1 103 ? 5.685 -2.725 -8.553 1.00 94.12 103 TRP A O 1
ATOM 827 N N . GLU A 1 104 ? 6.518 -4.658 -9.341 1.00 92.94 104 GLU A N 1
ATOM 828 C CA . GLU A 1 104 ? 5.357 -4.949 -10.189 1.00 92.94 104 GLU A CA 1
ATOM 829 C C . GLU A 1 104 ? 4.149 -5.293 -9.317 1.00 92.94 104 GLU A C 1
ATOM 831 O O . GLU A 1 104 ? 3.075 -4.716 -9.491 1.00 92.94 104 GLU A O 1
ATOM 836 N N . ARG A 1 105 ? 4.329 -6.146 -8.300 1.00 95.38 105 ARG A N 1
ATOM 837 C CA . ARG A 1 105 ? 3.261 -6.442 -7.333 1.00 95.38 105 ARG A CA 1
ATOM 838 C C . ARG A 1 105 ? 2.864 -5.229 -6.502 1.00 95.38 105 ARG A C 1
ATOM 840 O O . ARG A 1 105 ? 1.674 -5.011 -6.291 1.00 95.38 105 ARG A O 1
ATOM 847 N N . ILE A 1 106 ? 3.828 -4.414 -6.074 1.00 95.81 106 ILE A N 1
ATOM 848 C CA . ILE A 1 106 ? 3.521 -3.172 -5.346 1.00 95.81 106 ILE A CA 1
ATOM 849 C C . ILE A 1 106 ? 2.703 -2.226 -6.243 1.00 95.81 106 ILE A C 1
ATOM 851 O O . ILE A 1 106 ? 1.721 -1.639 -5.787 1.00 95.81 106 ILE A O 1
ATOM 855 N N . SER A 1 107 ? 3.042 -2.124 -7.532 1.00 94.00 107 SER A N 1
ATOM 856 C CA . SER A 1 107 ? 2.281 -1.331 -8.504 1.00 94.00 107 SER A CA 1
ATOM 857 C C . SER A 1 107 ? 0.833 -1.817 -8.649 1.00 94.00 107 SER A C 1
ATOM 859 O O . SER A 1 107 ? -0.071 -0.982 -8.687 1.00 94.00 107 SER A O 1
ATOM 861 N N . LEU A 1 108 ? 0.596 -3.136 -8.627 1.00 94.31 108 LEU A N 1
ATOM 862 C CA . LEU A 1 108 ? -0.755 -3.715 -8.628 1.00 94.31 108 LEU A CA 1
ATOM 863 C C . LEU A 1 108 ? -1.550 -3.336 -7.369 1.00 94.31 108 LEU A C 1
ATOM 865 O O . LEU A 1 108 ? -2.722 -2.974 -7.472 1.00 94.31 108 LEU A O 1
ATOM 869 N N . VAL A 1 109 ? -0.926 -3.359 -6.183 1.00 95.69 109 VAL A N 1
ATOM 870 C CA . VAL A 1 109 ? -1.575 -2.932 -4.925 1.00 95.69 109 VAL A CA 1
ATOM 871 C C . VAL A 1 109 ? -2.017 -1.465 -5.004 1.00 95.69 109 VAL A C 1
ATOM 873 O O . VAL A 1 109 ? -3.139 -1.126 -4.621 1.00 95.69 109 VAL A O 1
ATOM 876 N N . LEU A 1 110 ? -1.169 -0.597 -5.557 1.00 94.44 110 LEU A N 1
ATOM 877 C CA . LEU A 1 110 ? -1.447 0.836 -5.718 1.00 94.44 110 LEU A CA 1
ATOM 878 C C . LEU A 1 110 ? -2.284 1.165 -6.968 1.00 94.44 110 LEU A C 1
ATOM 880 O O . LEU A 1 110 ? -2.636 2.329 -7.183 1.00 94.44 110 LEU A O 1
ATOM 884 N N . ASN A 1 111 ? -2.621 0.159 -7.786 1.00 92.50 111 ASN A N 1
ATOM 885 C CA . ASN A 1 111 ? -3.302 0.326 -9.072 1.00 92.50 111 ASN A CA 1
ATOM 886 C C . ASN A 1 111 ? -2.629 1.409 -9.934 1.00 92.50 111 ASN A C 1
ATOM 888 O O . ASN A 1 111 ? -3.289 2.303 -10.462 1.00 92.50 111 ASN A O 1
ATOM 892 N N . ASP A 1 112 ? -1.297 1.394 -9.987 1.00 87.75 112 ASP A N 1
ATOM 893 C CA . ASP A 1 112 ? -0.493 2.363 -10.742 1.00 87.75 112 ASP A CA 1
ATOM 894 C C . ASP A 1 112 ? -0.373 1.973 -12.225 1.00 87.75 112 ASP A C 1
ATOM 896 O O . ASP A 1 112 ? -0.322 2.841 -13.100 1.00 87.75 112 ASP A O 1
ATOM 900 N N . ASP A 1 113 ? -0.362 0.674 -12.521 1.00 80.19 113 ASP A N 1
ATOM 901 C CA . ASP A 1 113 ? -0.237 0.097 -13.862 1.00 80.19 113 ASP A CA 1
ATOM 902 C C . ASP A 1 113 ? -1.441 0.422 -14.761 1.00 80.19 113 ASP A C 1
ATOM 904 O O . ASP A 1 113 ? -1.273 0.759 -15.936 1.00 80.19 113 ASP A O 1
ATOM 908 N N . ASN A 1 114 ? -2.644 0.418 -14.186 1.00 79.06 114 ASN A N 1
ATOM 909 C CA . ASN A 1 114 ? -3.900 0.694 -14.882 1.00 79.06 114 ASN A CA 1
ATOM 910 C C . ASN A 1 114 ? -4.204 2.202 -15.047 1.00 79.06 114 ASN A C 1
ATOM 912 O O . ASN A 1 114 ? -5.223 2.586 -15.628 1.00 79.06 114 ASN A O 1
ATOM 916 N N . ARG A 1 115 ? -3.342 3.104 -14.551 1.00 76.62 115 ARG A N 1
ATOM 917 C CA . ARG A 1 115 ? -3.591 4.556 -14.648 1.00 76.62 115 ARG A CA 1
ATOM 918 C C . ARG A 1 115 ? -3.352 5.079 -16.052 1.00 76.62 115 ARG A C 1
ATOM 920 O O . ARG A 1 115 ? -2.279 4.876 -16.619 1.00 76.62 115 ARG A O 1
ATOM 927 N N . ARG A 1 116 ? -4.308 5.861 -16.565 1.00 67.38 116 ARG A N 1
ATOM 928 C CA . ARG A 1 116 ? -4.165 6.584 -17.840 1.00 67.38 116 ARG A CA 1
ATOM 929 C C . ARG A 1 116 ? -3.144 7.718 -17.755 1.00 67.38 116 ARG A C 1
ATOM 931 O O . ARG A 1 116 ? -2.375 7.901 -18.693 1.00 67.38 116 ARG A O 1
ATOM 938 N N . ASP A 1 117 ? -3.126 8.458 -16.646 1.00 75.69 117 ASP A N 1
ATOM 939 C CA . ASP A 1 117 ? -2.147 9.523 -16.425 1.00 75.69 117 ASP A CA 1
ATOM 940 C C . ASP A 1 117 ? -0.924 8.981 -15.675 1.00 75.69 117 ASP A C 1
ATOM 942 O O . ASP A 1 117 ? -0.987 8.627 -14.497 1.00 75.69 117 ASP A O 1
ATOM 946 N N . ALA A 1 118 ? 0.209 8.907 -16.372 1.00 80.06 118 ALA A N 1
ATOM 947 C CA . ALA A 1 118 ? 1.462 8.431 -15.797 1.00 80.06 118 ALA A CA 1
ATOM 948 C C . ALA A 1 118 ? 2.106 9.436 -14.823 1.00 80.06 118 ALA A C 1
ATOM 950 O O . ALA A 1 118 ? 2.999 9.051 -14.066 1.00 80.06 118 ALA A O 1
ATOM 951 N N . ARG A 1 119 ? 1.674 10.709 -14.820 1.00 84.19 119 ARG A N 1
ATOM 952 C CA . ARG A 1 119 ? 2.272 11.774 -13.991 1.00 84.19 119 ARG A CA 1
ATOM 953 C C . ARG A 1 119 ? 2.084 11.537 -12.497 1.00 84.19 119 ARG A C 1
ATOM 955 O O . ARG A 1 119 ? 2.971 11.875 -11.718 1.00 84.19 119 ARG A O 1
ATOM 962 N N . TRP A 1 120 ? 0.969 10.917 -12.119 1.00 87.25 120 TRP A N 1
ATOM 963 C CA . TRP A 1 120 ? 0.551 10.722 -10.728 1.00 87.25 120 TRP A CA 1
ATOM 964 C C . TRP A 1 120 ? 0.671 9.276 -10.248 1.00 87.25 120 TRP A C 1
ATOM 966 O O . TRP A 1 120 ? 0.063 8.893 -9.255 1.00 87.25 120 TRP A O 1
ATOM 976 N N . ARG A 1 121 ? 1.449 8.442 -10.944 1.00 91.25 121 ARG A N 1
ATOM 977 C CA . ARG A 1 121 ? 1.827 7.119 -10.430 1.00 91.25 121 ARG A CA 1
ATOM 978 C C . ARG A 1 121 ? 2.817 7.289 -9.284 1.00 91.25 121 ARG A C 1
ATOM 980 O O . ARG A 1 121 ? 3.750 8.086 -9.423 1.00 91.25 121 ARG A O 1
ATOM 987 N N . PHE A 1 122 ? 2.635 6.554 -8.190 1.00 93.38 122 PHE A N 1
ATOM 988 C CA . PHE A 1 122 ? 3.577 6.540 -7.066 1.00 93.38 122 PHE A CA 1
ATOM 989 C C . PHE A 1 122 ? 4.901 5.889 -7.457 1.00 93.38 122 PHE A C 1
ATOM 991 O O . PHE A 1 122 ? 5.962 6.332 -7.014 1.00 93.38 122 PHE A O 1
ATOM 998 N N . ILE A 1 123 ? 4.836 4.864 -8.305 1.00 91.94 123 ILE A N 1
ATOM 999 C CA . ILE A 1 123 ? 5.982 4.087 -8.762 1.00 91.94 123 ILE A CA 1
ATOM 1000 C C . ILE A 1 123 ? 6.022 4.137 -10.289 1.00 91.94 123 ILE A C 1
ATOM 1002 O O . ILE A 1 123 ? 5.023 3.917 -10.976 1.00 91.94 123 ILE A O 1
ATOM 1006 N N . ARG A 1 124 ? 7.194 4.440 -10.844 1.00 88.00 124 ARG A N 1
ATOM 1007 C CA . ARG A 1 124 ? 7.410 4.506 -12.292 1.00 88.00 124 ARG A CA 1
ATOM 1008 C C . ARG A 1 124 ? 8.745 3.892 -12.676 1.00 88.00 124 ARG A C 1
ATOM 1010 O O . ARG A 1 124 ? 9.679 3.856 -11.876 1.00 88.00 124 ARG A O 1
ATOM 1017 N N . GLN A 1 125 ? 8.847 3.451 -13.922 1.00 84.56 125 GLN A N 1
ATOM 1018 C CA . GLN A 1 125 ? 10.142 3.128 -14.508 1.00 84.56 125 GLN A CA 1
ATOM 1019 C C . GLN A 1 125 ? 10.924 4.428 -14.767 1.00 84.56 125 GLN A C 1
ATOM 1021 O O . GLN A 1 125 ? 10.305 5.471 -15.018 1.00 84.56 125 GLN A O 1
ATOM 1026 N N . PRO A 1 126 ? 12.267 4.408 -14.690 1.00 77.31 126 PRO A N 1
ATOM 1027 C CA . PRO A 1 126 ? 13.085 5.544 -15.081 1.00 77.31 126 PRO A CA 1
ATOM 1028 C C . PRO A 1 126 ? 12.725 5.968 -16.505 1.00 77.31 126 PRO A C 1
ATOM 1030 O O . PRO A 1 126 ? 12.743 5.157 -17.428 1.00 77.31 126 PRO A O 1
ATOM 1033 N N . GLY A 1 127 ? 12.362 7.239 -16.674 1.00 69.31 127 GLY A N 1
ATOM 1034 C CA . GLY A 1 127 ? 12.088 7.802 -17.992 1.00 69.31 127 GLY A CA 1
ATOM 1035 C C . GLY A 1 127 ? 13.355 7.957 -18.840 1.00 69.31 127 GLY A C 1
ATOM 1036 O O . GLY A 1 127 ? 14.452 7.528 -18.470 1.00 69.31 127 GLY A O 1
ATOM 1037 N N . GLU A 1 128 ? 13.216 8.656 -19.968 1.00 55.94 128 GLU A N 1
ATOM 1038 C CA . GLU A 1 128 ? 14.309 8.923 -20.917 1.00 55.94 128 GLU A CA 1
ATOM 1039 C C . GLU A 1 128 ? 15.523 9.632 -20.287 1.00 55.94 128 GLU A C 1
ATOM 1041 O O . GLU A 1 128 ? 16.646 9.466 -20.767 1.00 55.94 128 GLU A O 1
ATOM 1046 N N . GLU A 1 129 ? 15.328 10.352 -19.174 1.00 56.03 129 GLU A N 1
ATOM 1047 C CA . GLU A 1 129 ? 16.380 11.059 -18.427 1.00 56.03 129 GLU A CA 1
ATOM 1048 C C . GLU A 1 129 ? 17.521 10.141 -17.956 1.00 56.03 129 GLU A C 1
ATOM 1050 O O . GLU A 1 129 ? 18.644 10.599 -17.767 1.00 56.03 129 GLU A O 1
ATOM 1055 N N . THR A 1 130 ? 17.271 8.835 -17.794 1.00 63.12 130 THR A N 1
ATOM 1056 C CA . THR A 1 130 ? 18.309 7.836 -17.478 1.00 63.12 130 THR A CA 1
ATOM 1057 C C . THR A 1 130 ? 18.305 6.694 -18.494 1.00 63.12 130 THR A C 1
ATOM 1059 O O . THR A 1 130 ? 18.334 5.515 -18.129 1.00 63.12 130 THR A O 1
ATOM 1062 N N . SER A 1 131 ? 18.255 7.050 -19.781 1.00 73.62 131 SER A N 1
ATOM 1063 C CA . SER A 1 131 ? 18.259 6.095 -20.890 1.00 73.62 131 SER A CA 1
ATOM 1064 C C . SER A 1 131 ? 19.412 5.093 -20.777 1.00 73.62 131 SER A C 1
ATOM 1066 O O . SER A 1 131 ? 20.581 5.471 -20.652 1.00 73.62 131 SER A O 1
ATOM 1068 N N . LEU A 1 132 ? 19.098 3.800 -20.904 1.00 80.31 132 LEU A N 1
ATOM 1069 C CA . LEU A 1 132 ? 20.094 2.724 -20.989 1.00 80.31 132 LEU A CA 1
ATOM 1070 C C . LEU A 1 132 ? 21.151 3.002 -22.066 1.00 80.31 132 LEU A C 1
ATOM 1072 O O . LEU A 1 132 ? 22.308 2.617 -21.914 1.00 80.31 132 LEU A O 1
ATOM 1076 N N . THR A 1 133 ? 20.770 3.711 -23.131 1.00 84.00 133 THR A N 1
ATOM 1077 C CA . THR A 1 133 ? 21.673 4.127 -24.210 1.00 84.00 133 THR A CA 1
ATOM 1078 C C . THR A 1 133 ? 22.752 5.084 -23.716 1.00 84.00 133 THR A C 1
ATOM 1080 O O . THR A 1 133 ? 23.905 4.943 -24.115 1.00 84.00 133 THR A O 1
ATOM 1083 N N . ALA A 1 134 ? 22.409 6.019 -22.826 1.00 85.12 134 ALA A N 1
ATOM 1084 C CA . ALA A 1 134 ? 23.375 6.936 -22.227 1.00 85.12 134 ALA A CA 1
ATOM 1085 C C . ALA A 1 134 ? 24.329 6.214 -21.258 1.00 85.12 134 ALA A C 1
ATOM 1087 O O . ALA A 1 134 ? 25.499 6.575 -21.172 1.00 85.12 134 ALA A O 1
ATOM 1088 N N . LEU A 1 135 ? 23.853 5.172 -20.565 1.00 85.00 135 LEU A N 1
ATOM 1089 C CA . LEU A 1 135 ? 24.645 4.421 -19.581 1.00 85.00 135 LEU A CA 1
ATOM 1090 C C . LEU A 1 135 ? 25.556 3.350 -20.200 1.00 85.00 135 LEU A C 1
ATOM 1092 O O . LEU A 1 135 ? 26.697 3.184 -19.776 1.00 85.00 135 LEU A O 1
ATOM 1096 N N . PHE A 1 136 ? 25.054 2.601 -21.183 1.00 88.06 136 PHE A N 1
ATOM 1097 C CA . PHE A 1 136 ? 25.709 1.394 -21.703 1.00 88.06 136 PHE A CA 1
ATOM 1098 C C . PHE A 1 136 ? 26.061 1.476 -23.195 1.00 88.06 136 PHE A C 1
ATOM 1100 O O . PHE A 1 136 ? 26.711 0.567 -23.721 1.00 88.06 136 PHE A O 1
ATOM 1107 N N . GLY A 1 137 ? 25.656 2.552 -23.880 1.00 85.81 137 GLY A N 1
ATOM 1108 C CA . GLY A 1 137 ? 25.759 2.699 -25.331 1.00 85.81 137 GLY A CA 1
ATOM 1109 C C . GLY A 1 137 ? 24.668 1.928 -26.087 1.00 85.81 137 GLY A C 1
ATOM 1110 O O . GLY A 1 137 ? 24.138 0.925 -25.606 1.00 85.81 137 GLY A O 1
ATOM 1111 N N . ALA A 1 138 ? 24.348 2.371 -27.307 1.00 84.38 138 ALA A N 1
ATOM 1112 C CA . ALA A 1 138 ? 23.194 1.883 -28.077 1.00 84.38 138 ALA A CA 1
ATOM 1113 C C . ALA A 1 138 ? 23.185 0.360 -28.319 1.00 84.38 138 ALA A C 1
ATOM 1115 O O . ALA A 1 138 ? 22.144 -0.279 -28.185 1.00 84.38 138 ALA A O 1
ATOM 1116 N N . GLN A 1 139 ? 24.342 -0.241 -28.626 1.00 84.12 139 GLN A N 1
ATOM 1117 C CA . GLN A 1 139 ? 24.425 -1.677 -28.930 1.00 84.12 139 GLN A CA 1
ATOM 1118 C C . GLN A 1 139 ? 24.111 -2.566 -27.720 1.00 84.12 139 GLN A C 1
ATOM 1120 O O . GLN A 1 139 ? 23.463 -3.596 -27.874 1.00 84.12 139 GLN A O 1
ATOM 1125 N N . ARG A 1 140 ? 24.553 -2.179 -26.516 1.00 82.50 140 ARG A N 1
ATOM 1126 C CA . ARG A 1 140 ? 24.295 -2.944 -25.284 1.00 82.50 140 ARG A CA 1
ATOM 1127 C C . ARG A 1 140 ? 22.928 -2.618 -24.700 1.00 82.50 140 ARG A C 1
ATOM 1129 O O . ARG A 1 140 ? 22.252 -3.521 -24.217 1.00 82.50 140 ARG A O 1
ATOM 1136 N N . ALA A 1 141 ? 22.490 -1.365 -24.804 1.00 82.81 141 ALA A N 1
ATOM 1137 C CA . ALA A 1 141 ? 21.163 -0.947 -24.367 1.00 82.81 141 ALA A CA 1
ATOM 1138 C C . ALA A 1 141 ? 20.049 -1.744 -25.065 1.00 82.81 141 ALA A C 1
ATOM 1140 O O . ALA A 1 141 ? 19.115 -2.170 -24.400 1.00 82.81 141 ALA A O 1
ATOM 1141 N N . ALA A 1 142 ? 20.195 -2.041 -26.363 1.00 82.25 142 ALA A N 1
ATOM 1142 C CA . ALA A 1 142 ? 19.221 -2.835 -27.122 1.00 82.25 142 ALA A CA 1
ATOM 1143 C C . ALA A 1 142 ? 19.040 -4.280 -26.611 1.00 82.25 142 ALA A C 1
ATOM 1145 O O . ALA A 1 142 ? 18.029 -4.913 -26.903 1.00 82.25 142 ALA A O 1
ATOM 1146 N N . THR A 1 143 ? 20.011 -4.811 -25.861 1.00 85.94 143 THR A N 1
ATOM 1147 C CA . THR A 1 143 ? 19.951 -6.165 -25.278 1.00 85.94 143 THR A CA 1
ATOM 1148 C C . THR A 1 143 ? 19.490 -6.191 -23.822 1.00 85.94 143 THR A C 1
ATOM 1150 O O . THR A 1 143 ? 19.309 -7.267 -23.257 1.00 85.94 143 THR A O 1
ATOM 1153 N N . LEU A 1 144 ? 19.326 -5.023 -23.197 1.00 83.62 144 LEU A N 1
ATOM 1154 C CA . LEU A 1 144 ? 19.012 -4.890 -21.780 1.00 83.62 144 LEU A CA 1
ATOM 1155 C C . LEU A 1 144 ? 17.560 -4.447 -21.596 1.00 83.62 144 LEU A C 1
ATOM 1157 O O . LEU A 1 144 ? 17.046 -3.619 -22.340 1.00 83.62 144 LEU A O 1
ATOM 1161 N N . GLN A 1 145 ? 16.912 -4.985 -20.567 1.00 80.94 145 GLN A N 1
ATOM 1162 C CA . GLN A 1 145 ? 15.622 -4.497 -20.084 1.00 80.94 145 GLN A CA 1
ATOM 1163 C C . GLN A 1 145 ? 15.872 -3.634 -1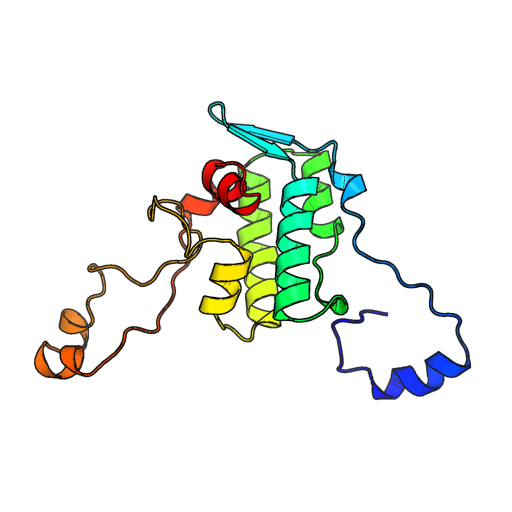8.852 1.00 80.94 145 GLN A C 1
ATOM 1165 O O . GLN A 1 145 ? 16.560 -4.077 -17.928 1.00 80.94 145 GLN A O 1
ATOM 1170 N N . ASP A 1 146 ? 15.322 -2.420 -18.825 1.00 82.88 146 ASP A N 1
ATOM 1171 C CA . ASP A 1 146 ? 15.382 -1.597 -17.621 1.00 82.88 146 ASP A CA 1
ATOM 1172 C C . ASP A 1 146 ? 14.387 -2.146 -16.597 1.00 82.88 146 ASP A C 1
ATOM 1174 O O . ASP A 1 146 ? 13.178 -2.104 -16.802 1.00 82.88 146 ASP A O 1
ATOM 1178 N N . ARG A 1 147 ? 14.914 -2.722 -15.517 1.00 83.25 147 ARG A N 1
ATOM 1179 C CA . ARG A 1 147 ? 14.126 -3.286 -14.409 1.00 83.25 147 ARG A CA 1
ATOM 1180 C C . ARG A 1 147 ? 14.126 -2.390 -13.182 1.00 83.25 147 ARG A C 1
ATOM 1182 O O . ARG A 1 147 ? 13.688 -2.804 -12.113 1.00 83.25 147 ARG A O 1
ATOM 1189 N N . ARG A 1 148 ? 14.696 -1.193 -13.301 1.00 87.56 148 ARG A N 1
ATOM 1190 C CA . ARG A 1 148 ? 14.721 -0.243 -12.199 1.00 87.56 148 ARG A CA 1
ATOM 1191 C C . ARG A 1 148 ? 13.326 0.338 -12.020 1.00 87.56 148 ARG A C 1
ATOM 1193 O O . ARG A 1 148 ? 12.595 0.557 -12.984 1.00 87.56 148 ARG A O 1
ATOM 1200 N N . TRP A 1 149 ? 13.017 0.650 -10.775 1.00 89.88 149 TRP A N 1
ATOM 1201 C CA . TRP A 1 149 ? 11.816 1.360 -10.375 1.00 89.88 149 TRP A CA 1
ATOM 1202 C C . TRP A 1 149 ? 12.226 2.552 -9.529 1.00 89.88 149 TRP A C 1
ATOM 1204 O O . TRP A 1 149 ? 13.216 2.498 -8.798 1.00 89.88 149 TRP A O 1
ATOM 1214 N N . VAL A 1 150 ? 11.493 3.649 -9.667 1.00 90.94 150 VAL A N 1
ATOM 1215 C CA . VAL A 1 150 ? 11.706 4.858 -8.878 1.00 90.94 150 VAL A CA 1
ATOM 1216 C C . VAL A 1 150 ? 10.384 5.332 -8.302 1.00 90.94 150 VAL A C 1
ATOM 1218 O O . VAL A 1 150 ? 9.342 5.282 -8.961 1.00 90.94 150 VAL A O 1
ATOM 1221 N N . LEU A 1 151 ? 10.446 5.821 -7.068 1.00 92.50 151 LEU A N 1
ATOM 1222 C CA . LEU A 1 151 ? 9.331 6.529 -6.461 1.00 92.50 151 LEU A CA 1
ATOM 1223 C C . LEU A 1 151 ? 9.163 7.896 -7.124 1.00 92.50 151 LEU A C 1
ATOM 1225 O O . LEU A 1 151 ? 10.130 8.521 -7.564 1.00 92.50 151 LEU A O 1
ATOM 1229 N N . ASN A 1 152 ? 7.924 8.366 -7.169 1.00 92.56 152 ASN A N 1
ATOM 1230 C CA . ASN A 1 152 ? 7.553 9.689 -7.638 1.00 92.56 152 ASN A CA 1
ATOM 1231 C C . ASN A 1 152 ? 7.110 10.552 -6.444 1.00 92.56 152 ASN A C 1
ATOM 1233 O O . ASN A 1 152 ? 5.944 10.489 -6.053 1.00 92.56 152 ASN A O 1
ATOM 1237 N N . PRO A 1 153 ? 8.003 11.376 -5.864 1.00 91.31 153 PRO A N 1
ATOM 1238 C CA . PRO A 1 153 ? 7.689 12.186 -4.687 1.00 91.31 153 PRO A CA 1
ATOM 1239 C C . PRO A 1 153 ? 6.477 13.103 -4.882 1.00 91.31 153 PRO A C 1
ATOM 1241 O O . PRO A 1 153 ? 5.724 13.342 -3.946 1.00 91.31 153 PRO A O 1
ATOM 1244 N N . GLN A 1 154 ? 6.264 13.591 -6.107 1.00 92.00 154 GLN A N 1
ATOM 1245 C CA . GLN A 1 154 ? 5.161 14.499 -6.413 1.00 92.00 154 GLN A CA 1
ATOM 1246 C C . GLN A 1 154 ? 3.801 13.805 -6.290 1.00 92.00 154 GLN A C 1
ATOM 1248 O O . GLN A 1 154 ? 2.864 14.411 -5.783 1.00 92.00 154 GLN A O 1
ATOM 1253 N N . ALA A 1 155 ? 3.699 12.527 -6.673 1.00 92.94 155 ALA A N 1
ATOM 1254 C CA . ALA A 1 155 ? 2.443 11.781 -6.601 1.00 92.94 155 ALA A CA 1
ATOM 1255 C C . ALA A 1 155 ? 1.893 11.698 -5.168 1.00 92.94 155 ALA A C 1
ATOM 1257 O O . ALA A 1 155 ? 0.682 11.778 -4.983 1.00 92.94 155 ALA A O 1
ATOM 1258 N N . PHE A 1 156 ? 2.762 11.624 -4.154 1.00 94.81 156 PHE A N 1
ATOM 1259 C CA . PHE A 1 156 ? 2.333 11.573 -2.753 1.00 94.81 156 PHE A CA 1
ATOM 1260 C C . PHE A 1 156 ? 1.614 12.841 -2.290 1.00 94.81 156 PHE A C 1
ATOM 1262 O O . PHE A 1 156 ? 0.760 12.760 -1.413 1.00 94.81 156 PHE A O 1
ATOM 1269 N N . HIS A 1 157 ? 1.920 13.993 -2.886 1.00 94.19 157 HIS A N 1
ATOM 1270 C CA . HIS A 1 157 ? 1.302 15.272 -2.535 1.00 94.19 157 HIS A CA 1
ATOM 1271 C C . HIS A 1 157 ? 0.077 15.614 -3.394 1.00 94.19 157 HIS A C 1
ATOM 1273 O O . HIS A 1 157 ? -0.502 16.680 -3.216 1.00 94.19 157 HIS A O 1
ATOM 1279 N N . HIS A 1 158 ? -0.329 14.725 -4.306 1.00 92.44 158 HIS A N 1
ATOM 1280 C CA . HIS A 1 158 ? -1.517 14.904 -5.134 1.00 92.44 158 HIS A CA 1
ATOM 1281 C C . HIS A 1 158 ? -2.606 13.914 -4.738 1.00 92.44 158 HIS A C 1
ATOM 1283 O O . HIS A 1 158 ? -2.427 12.701 -4.835 1.00 92.44 158 HIS A O 1
ATOM 1289 N N . LEU A 1 159 ? -3.758 14.442 -4.319 1.00 92.19 159 LEU A N 1
ATOM 1290 C CA . LEU A 1 159 ? -4.858 13.632 -3.806 1.00 92.19 159 LEU A CA 1
ATOM 1291 C C . LEU A 1 159 ? -5.462 12.695 -4.870 1.00 92.19 159 LEU A C 1
ATOM 1293 O O . LEU A 1 159 ? -5.844 11.568 -4.555 1.00 92.19 159 LEU A O 1
ATOM 1297 N N . GLU A 1 160 ? -5.447 13.114 -6.142 1.00 89.88 160 GLU A N 1
ATOM 1298 C CA . GLU A 1 160 ? -5.838 12.282 -7.290 1.00 89.88 160 GLU A CA 1
ATOM 1299 C C . GLU A 1 160 ? -5.117 10.929 -7.281 1.00 89.88 160 GLU A C 1
ATOM 1301 O O . GLU A 1 160 ? -5.728 9.899 -7.567 1.00 89.88 160 GLU A O 1
ATOM 1306 N N . SER A 1 161 ? -3.839 10.902 -6.881 1.00 91.69 161 SER A N 1
ATOM 1307 C CA . SER A 1 161 ? -3.053 9.672 -6.811 1.00 91.69 161 SER A CA 1
ATOM 1308 C C . SER A 1 161 ? -3.684 8.631 -5.884 1.00 91.69 161 SER A C 1
ATOM 1310 O O . SER A 1 161 ? -3.577 7.438 -6.148 1.00 91.69 161 SER A O 1
ATOM 1312 N N . TYR A 1 162 ? -4.345 9.047 -4.806 1.00 93.38 162 TYR A N 1
ATOM 1313 C CA . TYR A 1 162 ? -4.990 8.134 -3.861 1.00 93.38 162 TYR A CA 1
ATOM 1314 C C . TYR A 1 162 ? -6.386 7.724 -4.333 1.00 93.38 162 TYR A C 1
ATOM 1316 O O . TYR A 1 162 ? -6.766 6.567 -4.167 1.00 93.38 162 TYR A O 1
ATOM 1324 N N . LEU A 1 163 ? -7.114 8.619 -5.005 1.00 89.44 163 LEU A N 1
ATOM 1325 C CA . LEU A 1 163 ? -8.428 8.320 -5.585 1.00 89.44 163 LEU A CA 1
ATOM 1326 C C . LEU A 1 163 ? -8.367 7.183 -6.623 1.00 89.44 163 LEU A C 1
ATOM 1328 O O . LEU A 1 163 ? -9.241 6.320 -6.686 1.00 89.44 163 LEU A O 1
ATOM 1332 N N . TYR A 1 164 ? -7.297 7.123 -7.418 1.00 87.31 164 TYR A N 1
ATOM 1333 C CA . TYR A 1 164 ? -7.098 6.012 -8.355 1.00 87.31 164 TYR A CA 1
ATOM 1334 C C . TYR A 1 164 ? -6.866 4.665 -7.659 1.00 87.31 164 TYR A C 1
ATOM 1336 O O . TYR A 1 164 ? -7.141 3.619 -8.254 1.00 87.31 164 TYR A O 1
ATOM 1344 N N . ILE A 1 165 ? -6.384 4.657 -6.410 1.00 89.94 165 ILE A N 1
ATOM 1345 C CA . ILE A 1 165 ? -6.266 3.417 -5.636 1.00 89.94 165 ILE A CA 1
ATOM 1346 C C . ILE A 1 165 ? -7.665 2.884 -5.335 1.00 89.94 165 ILE A C 1
ATOM 1348 O O . ILE A 1 165 ? -7.898 1.701 -5.582 1.00 89.94 165 ILE A O 1
ATOM 1352 N N . SER A 1 166 ? -8.586 3.736 -4.869 1.00 79.88 166 SER A N 1
ATOM 1353 C CA . SER A 1 166 ? -9.958 3.351 -4.508 1.00 79.88 166 SER A CA 1
ATOM 1354 C C . SER A 1 166 ? -10.853 3.017 -5.711 1.00 79.88 166 SER A C 1
ATOM 1356 O O . SER A 1 166 ? -11.924 2.446 -5.530 1.00 79.88 166 SER A O 1
ATOM 1358 N N . GLY A 1 167 ? -10.400 3.285 -6.943 1.00 68.44 167 GLY A N 1
ATOM 1359 C CA . GLY A 1 167 ? -11.095 2.885 -8.173 1.00 68.44 167 GLY A CA 1
ATOM 1360 C C . GLY A 1 167 ? -12.275 3.784 -8.554 1.00 68.44 167 GLY A C 1
ATOM 1361 O O . GLY A 1 167 ? -13.106 3.380 -9.360 1.00 68.44 167 GLY A O 1
ATOM 1362 N N . ALA A 1 168 ? -12.353 4.992 -7.993 1.00 54.81 168 ALA A N 1
ATOM 1363 C CA . ALA A 1 168 ? -13.466 5.923 -8.178 1.00 54.81 168 ALA A CA 1
ATOM 1364 C C . ALA A 1 168 ? -13.372 6.798 -9.454 1.00 54.81 168 ALA A C 1
ATOM 1366 O O . ALA A 1 168 ? -13.803 7.950 -9.431 1.00 54.81 168 ALA A O 1
ATOM 1367 N N . VAL A 1 169 ? -12.817 6.284 -10.562 1.00 45.53 169 VAL A N 1
ATOM 1368 C CA . VAL A 1 169 ? -12.626 7.046 -11.821 1.00 45.53 169 VAL A CA 1
ATOM 1369 C C . VAL A 1 169 ? -13.189 6.319 -13.035 1.00 45.53 169 VAL A C 1
ATOM 1371 O O . VAL A 1 169 ? -12.828 5.137 -13.232 1.00 45.53 169 VAL A O 1
#

Mean predicted aligned error: 5.82 Å